Protein AF-A0A961X8B5-F1 (afdb_monomer_lite)

Sequence (87 aa):
FVSTMFGSAIDTVIFFGIAFAPVFAG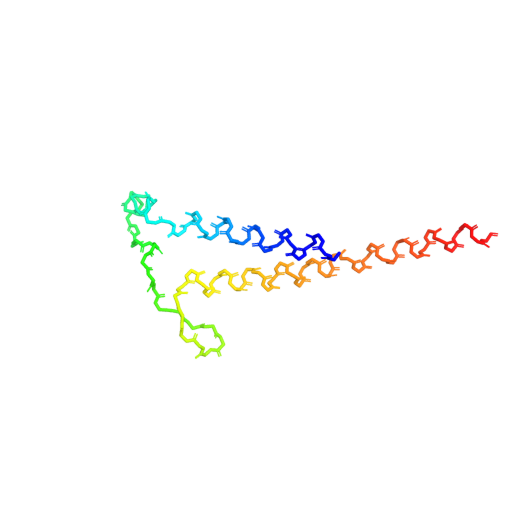IDAAFGMEDGSLGFPASLFGVEMPLYASLALGDFMVKIMIGVAALLPYAGFLKWTDNLKTA

Radius of gyration: 19.43 Å; chains: 1; bounding box: 44×28×55 Å

Structure (mmCIF, N/CA/C/O backbone):
data_AF-A0A961X8B5-F1
#
_entry.id   AF-A0A961X8B5-F1
#
loop_
_atom_site.group_PDB
_atom_site.id
_atom_site.type_symbol
_atom_site.label_atom_id
_atom_site.label_alt_id
_atom_site.label_comp_id
_atom_site.label_asym_id
_atom_site.label_entity_id
_atom_site.label_seq_id
_atom_site.pdbx_PDB_ins_code
_atom_site.Cartn_x
_atom_site.Cartn_y
_atom_site.Cartn_z
_atom_site.occupancy
_atom_site.B_iso_or_equiv
_atom_site.auth_seq_id
_atom_site.auth_comp_id
_atom_site.auth_asym_id
_atom_site.auth_atom_id
_atom_site.pdbx_PDB_model_num
ATOM 1 N N . PHE A 1 1 ? -12.623 -2.596 9.667 1.00 81.25 1 PHE A N 1
ATOM 2 C CA . PHE A 1 1 ? -11.906 -3.806 9.212 1.00 81.25 1 PHE A CA 1
ATOM 3 C C . PHE A 1 1 ? -12.176 -4.111 7.744 1.00 81.25 1 PHE A C 1
ATOM 5 O O . PHE A 1 1 ? -11.239 -4.042 6.966 1.00 81.25 1 PHE A O 1
ATOM 12 N N . VAL A 1 2 ? -13.427 -4.374 7.331 1.00 89.38 2 VAL A N 1
ATOM 13 C CA . VAL A 1 2 ? -13.753 -4.658 5.913 1.00 89.38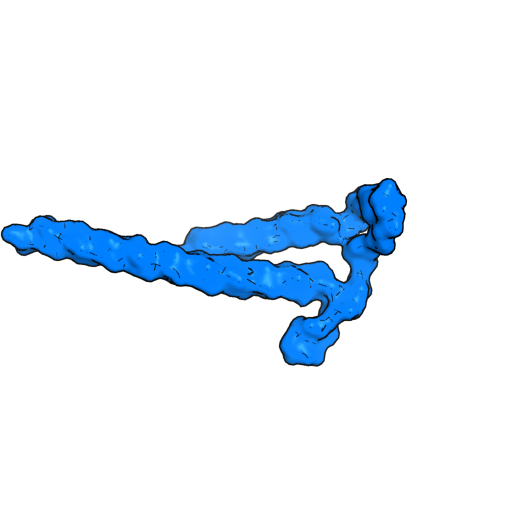 2 VAL A CA 1
ATOM 14 C C . VAL A 1 2 ? -13.280 -3.533 4.981 1.00 89.38 2 VAL A C 1
ATOM 16 O O . VAL A 1 2 ? -12.551 -3.793 4.032 1.00 89.38 2 VAL A O 1
ATOM 19 N N . SER A 1 3 ? -13.590 -2.274 5.305 1.00 89.44 3 SER A N 1
ATOM 20 C CA . SER A 1 3 ? -13.102 -1.109 4.551 1.00 89.44 3 SER A CA 1
ATOM 21 C C . SER A 1 3 ? -11.573 -1.013 4.499 1.00 89.44 3 SER A C 1
ATOM 23 O O . SER A 1 3 ? -11.023 -0.685 3.457 1.00 89.44 3 SER A O 1
ATOM 25 N N . THR A 1 4 ? -10.883 -1.341 5.595 1.00 89.62 4 THR A N 1
ATOM 26 C CA . THR A 1 4 ? -9.414 -1.370 5.679 1.00 89.62 4 THR A CA 1
ATOM 27 C C . THR A 1 4 ? -8.818 -2.407 4.729 1.00 89.62 4 THR A C 1
ATOM 29 O O . THR A 1 4 ? -7.861 -2.105 4.027 1.00 89.62 4 THR A O 1
ATOM 32 N N . MET A 1 5 ? -9.403 -3.608 4.663 1.00 92.00 5 MET A N 1
ATOM 33 C CA . MET A 1 5 ? -8.944 -4.670 3.761 1.00 92.00 5 MET A CA 1
ATOM 34 C C . MET A 1 5 ? -9.127 -4.288 2.292 1.00 92.00 5 MET A C 1
ATOM 36 O O . MET A 1 5 ? -8.177 -4.370 1.517 1.00 92.00 5 MET A O 1
ATOM 40 N N . PHE A 1 6 ? -10.326 -3.834 1.915 1.00 94.69 6 PHE A N 1
ATOM 41 C CA . PHE A 1 6 ? -10.607 -3.438 0.533 1.00 94.69 6 PHE A CA 1
ATOM 42 C C . PHE A 1 6 ? -9.818 -2.197 0.116 1.00 94.69 6 PHE A C 1
ATOM 44 O O . PHE A 1 6 ? -9.260 -2.183 -0.975 1.00 94.69 6 PHE A O 1
ATOM 51 N N . GLY A 1 7 ? -9.719 -1.190 0.986 1.00 93.31 7 GLY A N 1
ATOM 52 C CA . GLY A 1 7 ? -8.920 0.006 0.728 1.00 93.31 7 GLY A CA 1
ATOM 53 C C . GLY A 1 7 ? -7.446 -0.332 0.517 1.00 93.31 7 GLY A C 1
ATOM 54 O O . GLY A 1 7 ? -6.865 0.099 -0.469 1.00 93.31 7 GLY A O 1
ATOM 55 N N . SER A 1 8 ? -6.873 -1.180 1.378 1.00 93.88 8 SER A N 1
ATOM 56 C CA . SER A 1 8 ? -5.490 -1.648 1.234 1.00 93.88 8 SER A CA 1
ATOM 57 C C . SER A 1 8 ? -5.274 -2.438 -0.059 1.00 93.88 8 SER A C 1
ATOM 59 O O . SER A 1 8 ? -4.263 -2.242 -0.723 1.00 93.88 8 SER A O 1
ATOM 61 N N . ALA A 1 9 ? -6.206 -3.323 -0.428 1.00 94.06 9 ALA A N 1
ATOM 62 C CA . ALA A 1 9 ? -6.086 -4.128 -1.643 1.00 94.06 9 ALA A CA 1
ATOM 63 C C . ALA A 1 9 ? -6.165 -3.264 -2.910 1.00 94.06 9 ALA A C 1
ATOM 65 O O . ALA A 1 9 ? -5.337 -3.406 -3.807 1.00 94.06 9 ALA A O 1
ATOM 66 N N . ILE A 1 10 ? -7.142 -2.353 -2.967 1.00 96.19 10 ILE A N 1
ATOM 67 C CA . ILE A 1 10 ? -7.329 -1.439 -4.099 1.00 96.19 10 ILE A CA 1
ATOM 68 C C . ILE A 1 10 ? -6.121 -0.510 -4.237 1.00 96.19 10 ILE A C 1
ATOM 70 O O . ILE A 1 10 ? -5.608 -0.352 -5.342 1.00 96.19 10 ILE A O 1
ATOM 74 N N . ASP A 1 11 ? -5.641 0.059 -3.130 1.00 95.00 11 ASP A N 1
ATOM 75 C CA . ASP A 1 11 ? -4.480 0.950 -3.133 1.00 95.00 11 ASP A CA 1
ATOM 76 C C . ASP A 1 11 ? -3.222 0.237 -3.643 1.00 95.00 11 ASP A C 1
ATOM 78 O O . ASP A 1 11 ? -2.568 0.729 -4.557 1.00 95.00 11 ASP A O 1
ATOM 82 N N . THR A 1 12 ? -2.929 -0.970 -3.144 1.00 95.44 12 THR A N 1
ATOM 83 C CA . THR A 1 12 ? -1.775 -1.754 -3.612 1.00 95.44 12 THR A CA 1
ATOM 84 C C . THR A 1 12 ? -1.896 -2.122 -5.096 1.00 95.44 12 THR A C 1
ATOM 86 O O . THR A 1 12 ? -0.924 -1.961 -5.832 1.00 95.44 12 THR A O 1
ATOM 89 N N . VAL A 1 13 ? -3.066 -2.572 -5.571 1.00 94.44 13 VAL A N 1
ATOM 90 C CA . VAL A 1 13 ? -3.257 -2.939 -6.990 1.00 94.44 13 VAL A CA 1
ATOM 91 C C . VAL A 1 13 ? -3.095 -1.732 -7.908 1.00 94.44 13 VAL A C 1
ATOM 93 O O . VAL A 1 13 ? -2.420 -1.834 -8.930 1.00 94.44 13 VAL A O 1
ATOM 96 N N . ILE A 1 14 ? -3.695 -0.593 -7.558 1.00 95.12 14 ILE A N 1
ATOM 97 C CA . ILE A 1 14 ? -3.611 0.617 -8.383 1.00 95.12 14 ILE A CA 1
ATOM 98 C C . ILE A 1 14 ? -2.187 1.175 -8.358 1.00 95.12 14 ILE A C 1
ATOM 100 O O . ILE A 1 14 ? -1.638 1.477 -9.416 1.00 95.12 14 ILE A O 1
ATOM 104 N N . PHE A 1 15 ? -1.569 1.273 -7.180 1.00 94.12 15 PHE A N 1
ATOM 105 C CA . PHE A 1 15 ? -0.223 1.818 -7.034 1.00 94.12 15 PHE A CA 1
ATOM 106 C C . PHE A 1 15 ? 0.810 0.984 -7.795 1.00 94.12 15 PHE A C 1
ATOM 108 O O . PHE A 1 15 ? 1.491 1.515 -8.670 1.00 94.12 15 PHE A O 1
ATOM 115 N N . PHE A 1 16 ? 0.893 -0.324 -7.527 1.00 92.06 16 PHE A N 1
ATOM 116 C CA . PHE A 1 16 ? 1.863 -1.191 -8.204 1.00 92.06 16 PHE A CA 1
ATOM 117 C C . PHE A 1 16 ? 1.506 -1.431 -9.671 1.00 92.06 16 PHE A C 1
ATOM 119 O O . PHE A 1 16 ? 2.406 -1.549 -10.498 1.00 92.06 16 PHE A O 1
ATOM 126 N N . GLY A 1 17 ? 0.216 -1.446 -10.015 1.00 91.06 17 GLY A N 1
ATOM 127 C CA . GLY A 1 17 ? -0.230 -1.554 -11.401 1.00 91.06 17 GLY A CA 1
ATOM 128 C C . GLY A 1 17 ? 0.218 -0.371 -12.257 1.00 91.06 17 GLY A C 1
ATOM 129 O O . GLY A 1 17 ? 0.602 -0.572 -13.403 1.00 91.06 17 GLY A O 1
ATOM 130 N N . ILE A 1 18 ? 0.212 0.846 -11.705 1.00 91.00 18 ILE A N 1
ATOM 131 C CA . ILE A 1 18 ? 0.680 2.047 -12.410 1.00 91.00 18 ILE A CA 1
ATOM 132 C C . ILE A 1 18 ? 2.207 2.161 -12.347 1.00 91.00 18 ILE A C 1
ATOM 134 O O . ILE A 1 18 ? 2.829 2.413 -13.375 1.00 91.00 18 ILE A O 1
ATOM 138 N N . ALA A 1 19 ? 2.813 1.951 -11.175 1.00 89.06 19 ALA A N 1
ATOM 139 C CA . ALA A 1 19 ? 4.253 2.127 -10.965 1.00 89.06 19 ALA A CA 1
ATOM 140 C C . ALA A 1 19 ? 5.115 1.184 -11.821 1.00 89.06 19 ALA A C 1
ATOM 142 O O . ALA A 1 19 ? 6.219 1.554 -12.197 1.00 89.06 19 ALA A O 1
ATOM 143 N N . PHE A 1 20 ? 4.601 -0.005 -12.148 1.00 87.81 20 PHE A N 1
ATOM 144 C CA . PHE A 1 20 ? 5.304 -1.013 -12.947 1.00 87.81 20 PHE A CA 1
ATOM 145 C C . PHE A 1 20 ? 4.707 -1.199 -14.351 1.00 87.81 20 PHE A C 1
ATOM 147 O O . PHE A 1 20 ? 5.027 -2.173 -15.039 1.00 87.81 20 PHE A O 1
ATOM 154 N N . ALA A 1 21 ? 3.829 -0.294 -14.803 1.00 89.00 21 ALA A N 1
ATOM 155 C CA . ALA A 1 21 ? 3.233 -0.400 -16.132 1.00 89.00 21 ALA A CA 1
ATOM 156 C C . ALA A 1 21 ? 4.277 -0.140 -17.241 1.00 89.00 21 ALA A C 1
ATOM 158 O O . ALA A 1 21 ? 4.938 0.901 -17.215 1.00 89.00 21 ALA A O 1
ATOM 159 N N . PRO A 1 22 ? 4.343 -0.984 -18.292 1.00 84.50 22 PRO A N 1
ATOM 160 C CA . PRO A 1 22 ? 5.321 -0.839 -19.380 1.00 84.50 22 PRO A CA 1
ATOM 161 C C . PRO A 1 22 ? 5.235 0.497 -20.126 1.00 84.50 22 PRO A C 1
ATOM 163 O O . PRO A 1 22 ? 6.212 0.974 -20.693 1.00 84.50 22 PRO A O 1
ATOM 166 N N . VAL A 1 23 ? 4.057 1.130 -20.118 1.00 87.44 23 VAL A N 1
ATOM 167 C CA . VAL A 1 23 ? 3.826 2.445 -20.739 1.00 87.44 23 VAL A CA 1
ATOM 168 C C . VAL A 1 23 ? 4.701 3.535 -20.103 1.00 87.44 23 VAL A C 1
ATOM 170 O O . VAL A 1 23 ? 5.043 4.507 -20.773 1.00 87.44 23 VAL A O 1
ATOM 173 N N . PHE A 1 24 ? 5.097 3.365 -18.839 1.00 83.88 24 PHE A N 1
ATOM 174 C CA . PHE A 1 24 ? 5.935 4.314 -18.107 1.00 83.88 24 PHE A CA 1
ATOM 175 C C . PHE A 1 24 ? 7.428 3.956 -18.100 1.00 83.88 24 PHE A C 1
ATOM 177 O O . PHE A 1 24 ? 8.205 4.722 -17.538 1.00 83.88 24 PHE A O 1
ATOM 184 N N . ALA A 1 25 ? 7.862 2.898 -18.795 1.00 80.69 25 ALA A N 1
ATOM 185 C CA . ALA A 1 25 ? 9.278 2.505 -18.882 1.00 80.69 25 ALA A CA 1
ATOM 186 C C . ALA A 1 25 ? 10.197 3.629 -19.415 1.00 80.69 25 ALA A C 1
ATOM 188 O O . ALA A 1 25 ? 11.375 3.720 -19.074 1.00 80.69 25 ALA A O 1
ATOM 189 N N . GLY A 1 26 ? 9.651 4.547 -20.223 1.00 79.88 26 GLY A N 1
ATOM 190 C CA . GLY A 1 26 ? 10.378 5.730 -20.694 1.00 79.88 26 GLY A CA 1
ATOM 191 C C . GLY A 1 26 ? 10.795 6.701 -19.579 1.00 79.88 26 GLY A C 1
ATOM 192 O O . GLY A 1 26 ? 11.740 7.465 -19.775 1.00 79.88 26 GLY A O 1
ATOM 193 N N . ILE A 1 27 ? 10.127 6.673 -18.418 1.00 85.12 27 ILE A N 1
ATOM 194 C CA . ILE A 1 27 ? 10.505 7.472 -17.243 1.00 85.12 27 ILE A CA 1
ATOM 195 C C . ILE A 1 27 ? 11.802 6.924 -16.644 1.00 85.12 27 ILE A C 1
ATOM 197 O O . ILE A 1 27 ? 12.719 7.704 -16.398 1.00 85.12 27 ILE A O 1
ATOM 201 N N . ASP A 1 28 ? 11.925 5.605 -16.494 1.00 82.25 28 ASP A N 1
ATOM 202 C CA . ASP A 1 28 ? 13.139 4.974 -15.961 1.00 82.25 28 ASP A CA 1
ATOM 203 C C . ASP A 1 28 ? 14.349 5.279 -16.852 1.00 82.25 28 ASP A C 1
ATOM 205 O O . ASP A 1 28 ? 15.391 5.731 -16.367 1.00 82.25 28 ASP A O 1
ATOM 209 N N . ALA A 1 29 ? 14.165 5.185 -18.174 1.00 81.75 29 ALA A N 1
ATOM 210 C CA . ALA A 1 29 ? 15.185 5.559 -19.152 1.00 81.75 29 ALA A CA 1
ATOM 211 C C . ALA A 1 29 ? 15.581 7.047 -19.070 1.00 81.75 29 ALA A C 1
ATOM 213 O O . ALA A 1 29 ? 16.758 7.379 -19.221 1.00 81.75 29 ALA A O 1
ATOM 214 N N . ALA A 1 30 ? 14.632 7.952 -18.798 1.00 86.69 30 ALA A N 1
ATOM 215 C CA . ALA A 1 30 ? 14.911 9.384 -18.650 1.00 86.69 30 ALA A CA 1
ATOM 216 C C . ALA A 1 30 ? 15.775 9.704 -17.416 1.00 86.69 30 ALA A C 1
ATOM 218 O O . ALA A 1 30 ? 16.544 10.666 -17.441 1.00 86.69 30 ALA A O 1
ATOM 219 N N . PHE A 1 31 ? 15.684 8.889 -16.362 1.00 85.19 31 PHE A N 1
ATOM 220 C CA . PHE A 1 31 ? 16.527 8.988 -15.166 1.00 85.19 31 PHE A CA 1
ATOM 221 C C . PHE A 1 31 ? 17.787 8.108 -15.231 1.00 85.19 31 PHE A C 1
ATOM 223 O O . PHE A 1 31 ? 18.564 8.086 -14.276 1.00 85.19 31 PHE A O 1
ATOM 230 N N . GLY A 1 32 ? 18.020 7.412 -16.350 1.00 81.56 32 GLY A N 1
ATOM 231 C CA . GLY A 1 32 ? 19.160 6.509 -16.525 1.00 81.56 32 GLY A CA 1
ATOM 232 C C . GLY A 1 32 ? 19.092 5.253 -15.651 1.00 81.56 32 GLY A C 1
ATOM 233 O O . GLY A 1 32 ? 20.130 4.648 -15.386 1.00 81.56 32 GLY A O 1
ATOM 234 N N . MET A 1 33 ? 17.898 4.883 -15.181 1.00 81.12 33 MET A N 1
ATOM 235 C CA . MET A 1 33 ? 17.661 3.646 -14.441 1.00 81.12 33 MET A CA 1
ATOM 236 C C . MET A 1 33 ? 17.291 2.509 -15.398 1.00 81.12 33 MET A C 1
ATOM 238 O O . MET A 1 33 ? 16.841 2.741 -16.521 1.00 81.12 33 MET A O 1
ATOM 242 N N . GLU A 1 34 ? 17.507 1.268 -14.959 1.00 77.25 34 GLU A N 1
ATOM 243 C CA . GLU A 1 34 ? 17.001 0.103 -15.684 1.00 77.25 34 GLU A CA 1
ATOM 244 C C . GLU A 1 34 ? 15.468 0.091 -15.664 1.00 77.25 34 GLU A C 1
ATOM 246 O O . GLU A 1 34 ? 14.856 0.582 -14.717 1.00 77.25 34 GLU A O 1
ATOM 251 N N . ASP A 1 35 ? 14.861 -0.471 -16.712 1.00 74.94 35 ASP A N 1
ATOM 252 C CA . ASP A 1 35 ? 13.407 -0.556 -16.856 1.00 74.94 35 ASP A CA 1
ATOM 253 C C . ASP A 1 35 ? 12.807 -1.380 -15.709 1.00 74.94 35 ASP A C 1
ATOM 255 O O . ASP A 1 35 ? 12.901 -2.612 -15.680 1.00 74.94 35 ASP A O 1
ATOM 259 N N . GLY A 1 36 ? 12.186 -0.681 -14.760 1.00 67.44 36 GLY A N 1
ATOM 260 C CA . GLY A 1 36 ? 11.572 -1.260 -13.577 1.00 67.44 36 GLY A CA 1
ATOM 261 C C . GLY A 1 36 ? 10.355 -2.114 -13.908 1.00 67.44 36 GLY A C 1
ATOM 262 O O . GLY A 1 36 ? 10.002 -2.978 -13.107 1.00 67.44 36 GLY A O 1
ATOM 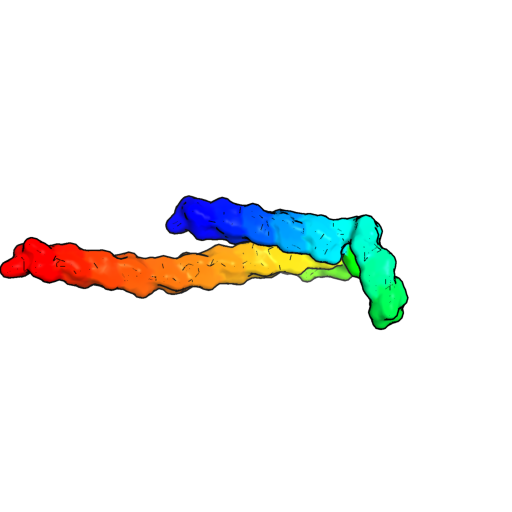263 N N . SER A 1 37 ? 9.741 -1.931 -15.086 1.00 69.31 37 SER A N 1
ATOM 264 C CA . SER A 1 37 ? 8.626 -2.757 -15.568 1.00 69.31 37 SER A CA 1
ATOM 265 C C . SER A 1 37 ? 9.062 -4.190 -15.894 1.00 69.31 37 SER A C 1
ATOM 267 O O . SER A 1 37 ? 8.243 -5.117 -15.872 1.00 69.31 37 SER A O 1
ATOM 269 N N . LEU A 1 38 ? 10.356 -4.409 -16.151 1.00 69.50 38 LEU A N 1
ATOM 270 C CA . LEU A 1 38 ? 10.903 -5.748 -16.325 1.00 69.50 38 LEU A CA 1
ATOM 271 C C . LEU A 1 38 ? 10.943 -6.477 -14.979 1.00 69.50 38 LEU A C 1
ATOM 273 O O . LEU A 1 38 ? 11.351 -5.951 -13.945 1.00 69.50 38 LEU A O 1
ATOM 277 N N . GLY A 1 39 ? 10.493 -7.732 -14.987 1.00 68.00 39 GLY A N 1
ATOM 278 C CA . GLY A 1 39 ? 10.446 -8.564 -13.790 1.00 68.00 39 GLY A CA 1
ATOM 279 C C . GLY A 1 39 ? 11.844 -8.938 -13.310 1.00 68.00 39 GLY A C 1
ATOM 280 O O . GLY A 1 39 ? 12.332 -10.015 -13.645 1.00 68.00 39 GLY A O 1
ATOM 281 N N . PHE A 1 40 ? 12.471 -8.088 -12.497 1.00 75.44 40 PHE A N 1
ATOM 282 C CA . PHE A 1 40 ? 13.672 -8.471 -11.761 1.00 75.44 40 PHE A CA 1
ATOM 283 C C . PHE A 1 40 ? 13.335 -9.634 -10.819 1.00 75.44 40 PHE A C 1
ATOM 285 O O . PHE A 1 40 ? 12.299 -9.587 -10.146 1.00 75.44 40 PHE A O 1
ATOM 292 N N . PRO A 1 41 ? 14.160 -10.688 -10.760 1.00 77.06 41 PRO A N 1
ATOM 293 C CA . PRO A 1 41 ? 13.914 -11.793 -9.849 1.00 77.06 41 PRO A CA 1
ATOM 294 C C . PRO A 1 41 ? 14.077 -11.313 -8.403 1.00 77.06 41 PRO A C 1
ATOM 296 O O . PRO A 1 41 ? 15.119 -10.780 -8.022 1.00 77.06 41 PRO A O 1
ATOM 299 N N . ALA A 1 42 ? 13.040 -11.506 -7.593 1.00 82.44 42 ALA A N 1
ATOM 300 C CA . ALA A 1 42 ? 13.055 -11.257 -6.158 1.00 82.44 42 ALA A CA 1
ATOM 301 C C . ALA A 1 42 ? 12.581 -12.504 -5.410 1.00 82.44 42 ALA A C 1
ATOM 303 O O . ALA A 1 42 ? 11.849 -13.332 -5.948 1.00 82.44 42 ALA A O 1
ATOM 304 N N . SER A 1 43 ? 12.984 -12.634 -4.148 1.00 84.12 43 SER A N 1
ATOM 305 C CA . SER A 1 43 ? 12.512 -13.708 -3.280 1.00 84.12 43 SER A CA 1
ATOM 306 C C . SER A 1 43 ? 11.688 -13.132 -2.139 1.00 84.12 43 SER A C 1
ATOM 308 O O . SER A 1 43 ? 12.183 -12.306 -1.370 1.00 84.12 43 SER A O 1
ATOM 310 N N . LEU A 1 44 ? 10.447 -13.597 -2.003 1.00 83.38 44 LEU A N 1
ATOM 311 C CA . LEU A 1 44 ? 9.616 -13.325 -0.835 1.00 83.38 44 LEU A CA 1
ATOM 312 C C . LEU A 1 44 ? 9.476 -14.620 -0.036 1.00 83.38 44 LEU A C 1
ATOM 314 O O . LEU A 1 44 ? 8.926 -15.602 -0.528 1.00 83.38 44 LEU A O 1
ATOM 318 N N . PHE A 1 45 ? 9.995 -14.638 1.194 1.00 84.50 45 PHE A N 1
ATOM 319 C CA . PHE A 1 45 ? 9.999 -15.827 2.062 1.00 84.50 45 PHE A CA 1
ATOM 320 C C . PHE A 1 45 ? 10.583 -17.096 1.401 1.00 84.50 45 PHE A C 1
ATOM 322 O O . PHE A 1 45 ? 10.153 -18.207 1.701 1.00 84.50 45 PHE A O 1
ATOM 329 N N . GLY A 1 46 ? 11.560 -16.947 0.500 1.00 82.44 46 GLY A N 1
ATOM 330 C CA . GLY A 1 46 ? 12.178 -18.068 -0.220 1.00 82.44 46 GLY A CA 1
ATOM 331 C C . GLY A 1 46 ? 11.456 -18.477 -1.509 1.00 82.44 46 GLY A C 1
ATOM 332 O O . GLY A 1 46 ? 11.955 -19.343 -2.220 1.00 82.44 46 GLY A O 1
ATOM 333 N N . VAL A 1 47 ? 10.324 -17.850 -1.845 1.00 86.00 47 VAL A N 1
ATOM 334 C CA . VAL A 1 47 ? 9.622 -18.053 -3.121 1.00 86.00 47 VAL A CA 1
ATOM 335 C C . VAL A 1 47 ? 10.106 -17.017 -4.129 1.00 86.00 47 VAL A C 1
ATOM 337 O O . VAL A 1 47 ? 9.975 -15.817 -3.890 1.00 86.00 47 VAL A O 1
ATOM 340 N N . GLU A 1 48 ? 10.660 -17.475 -5.251 1.00 87.06 48 GLU A N 1
ATOM 341 C CA . GLU A 1 48 ? 11.034 -16.594 -6.359 1.00 87.06 48 GLU A CA 1
ATOM 342 C C . GLU A 1 48 ? 9.790 -16.048 -7.068 1.00 87.06 48 GLU A C 1
ATOM 344 O O . GLU A 1 48 ? 8.884 -16.792 -7.448 1.00 87.06 48 GLU A O 1
ATOM 349 N N . MET A 1 49 ? 9.743 -14.731 -7.237 1.00 87.88 49 MET A N 1
ATOM 350 C CA . MET A 1 49 ? 8.675 -14.020 -7.929 1.00 87.88 49 MET A CA 1
ATOM 351 C C . MET A 1 49 ? 9.208 -12.721 -8.552 1.00 87.88 49 MET A C 1
ATOM 353 O O . MET A 1 49 ? 10.302 -12.270 -8.205 1.00 87.88 49 MET A O 1
ATOM 357 N N . PRO A 1 50 ? 8.451 -12.078 -9.456 1.00 88.69 50 PRO A N 1
ATOM 358 C CA . PRO A 1 50 ? 8.820 -10.763 -9.963 1.00 88.69 50 PRO A CA 1
ATOM 359 C C . PRO A 1 50 ? 8.939 -9.728 -8.833 1.00 88.69 50 PRO A C 1
ATOM 361 O O . PRO A 1 50 ? 8.123 -9.715 -7.907 1.00 88.69 50 PRO A O 1
ATOM 364 N N . LEU A 1 51 ? 9.911 -8.820 -8.939 1.00 87.56 51 LEU A N 1
ATOM 365 C CA . LEU A 1 51 ? 10.189 -7.768 -7.955 1.00 87.56 51 LEU A CA 1
ATOM 366 C C . LEU A 1 51 ? 8.938 -6.975 -7.571 1.00 87.56 51 LEU A C 1
ATOM 368 O O . LEU A 1 51 ? 8.655 -6.818 -6.384 1.00 87.56 51 LEU A O 1
ATOM 372 N N . TYR A 1 52 ? 8.154 -6.536 -8.557 1.00 88.00 52 TYR A N 1
ATOM 373 C CA . TYR A 1 52 ? 6.929 -5.775 -8.312 1.00 88.00 52 TYR A CA 1
ATOM 374 C C . TYR A 1 52 ? 5.914 -6.557 -7.470 1.00 88.00 52 TYR A C 1
ATOM 376 O O . TYR A 1 52 ? 5.266 -5.982 -6.601 1.00 88.00 52 TYR A O 1
ATOM 384 N N . ALA A 1 53 ? 5.798 -7.871 -7.684 1.00 88.62 53 ALA A N 1
ATOM 385 C CA . ALA A 1 53 ? 4.869 -8.723 -6.949 1.00 88.62 53 ALA A CA 1
ATOM 386 C C . ALA A 1 53 ? 5.340 -8.925 -5.503 1.00 88.62 53 ALA A C 1
ATOM 388 O O . ALA A 1 53 ? 4.533 -8.857 -4.575 1.00 88.62 53 ALA A O 1
ATOM 389 N N . SER A 1 54 ? 6.652 -9.093 -5.308 1.00 91.31 54 SER A N 1
ATOM 390 C CA . SER A 1 54 ? 7.264 -9.185 -3.978 1.00 91.31 54 SER A CA 1
ATOM 391 C C . SER A 1 54 ? 7.048 -7.904 -3.175 1.00 91.31 54 SER A C 1
ATOM 393 O O . SER A 1 54 ? 6.647 -7.955 -2.011 1.00 91.31 54 SER A O 1
ATOM 395 N N . LEU A 1 55 ? 7.282 -6.748 -3.799 1.00 91.38 55 LEU A N 1
ATOM 396 C CA . LEU A 1 55 ? 7.080 -5.444 -3.172 1.00 91.38 55 LEU A CA 1
ATOM 397 C C . LEU A 1 55 ? 5.597 -5.173 -2.884 1.00 91.38 55 LEU A C 1
ATOM 399 O O . LEU A 1 55 ? 5.277 -4.730 -1.783 1.00 91.38 55 LEU A O 1
ATOM 403 N N . ALA A 1 56 ? 4.697 -5.499 -3.817 1.00 92.69 56 ALA A N 1
ATOM 404 C CA . ALA A 1 56 ? 3.252 -5.344 -3.638 1.00 92.69 56 ALA A CA 1
ATOM 405 C C . ALA A 1 56 ? 2.722 -6.176 -2.465 1.00 92.69 56 ALA A C 1
ATO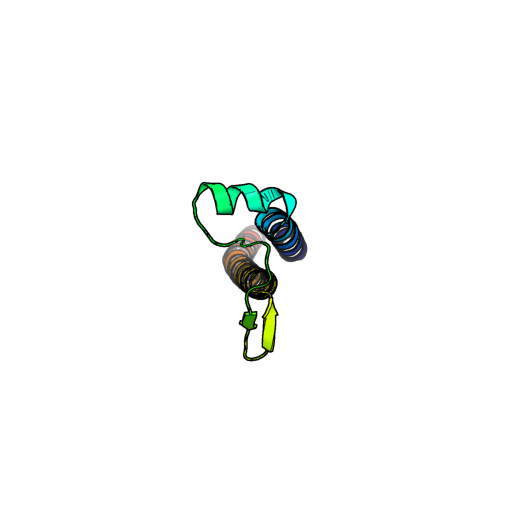M 407 O O . ALA A 1 56 ? 1.946 -5.682 -1.647 1.00 92.69 56 ALA A O 1
ATOM 408 N N . LEU A 1 57 ? 3.171 -7.429 -2.346 1.00 92.31 57 LEU A N 1
ATOM 409 C CA . LEU A 1 57 ? 2.825 -8.281 -1.209 1.00 92.31 57 LEU A CA 1
ATOM 410 C C . LEU A 1 57 ? 3.388 -7.731 0.104 1.00 92.31 57 LEU A C 1
ATOM 412 O O . LEU A 1 57 ? 2.666 -7.699 1.100 1.00 92.31 57 LEU A O 1
ATOM 416 N N . GLY A 1 58 ? 4.642 -7.273 0.109 1.00 92.44 58 GLY A N 1
ATOM 417 C CA . GLY A 1 58 ? 5.255 -6.651 1.284 1.00 92.44 58 GLY A CA 1
ATOM 418 C C . GLY A 1 58 ? 4.480 -5.421 1.767 1.00 92.44 58 GLY A C 1
ATOM 419 O O . GLY A 1 58 ? 4.113 -5.340 2.940 1.00 92.44 58 GLY A O 1
ATOM 420 N N . ASP A 1 59 ? 4.163 -4.504 0.854 1.00 94.12 59 ASP A N 1
ATOM 421 C CA . ASP A 1 59 ? 3.366 -3.302 1.117 1.00 94.12 59 ASP A CA 1
ATOM 422 C C . ASP A 1 59 ? 1.965 -3.642 1.657 1.00 94.12 59 ASP A C 1
ATOM 424 O O . ASP A 1 59 ? 1.546 -3.110 2.689 1.00 94.12 59 ASP A O 1
ATOM 428 N N . PHE A 1 60 ? 1.270 -4.596 1.032 1.00 94.31 60 PHE A N 1
ATOM 429 C CA . PHE A 1 60 ? -0.056 -5.032 1.473 1.00 94.31 60 PHE A CA 1
ATOM 430 C C . PHE A 1 60 ? -0.048 -5.608 2.898 1.00 94.31 60 PHE A C 1
ATOM 432 O O . PHE A 1 60 ? -0.916 -5.276 3.712 1.00 94.31 60 PHE A O 1
ATOM 439 N N . MET A 1 61 ? 0.948 -6.436 3.234 1.00 93.44 61 MET A N 1
ATOM 440 C CA . MET A 1 61 ? 1.084 -7.013 4.578 1.00 93.44 61 MET A CA 1
ATOM 441 C C . MET A 1 61 ? 1.299 -5.929 5.635 1.00 93.44 61 MET A C 1
ATOM 443 O O . MET A 1 61 ? 0.644 -5.939 6.682 1.00 93.44 61 MET A O 1
ATOM 447 N N . VAL A 1 62 ? 2.170 -4.960 5.344 1.00 94.31 62 VAL A N 1
ATOM 448 C CA . VAL A 1 62 ? 2.442 -3.834 6.245 1.00 94.31 62 VAL A CA 1
ATOM 449 C C . VAL A 1 62 ? 1.195 -2.961 6.417 1.00 94.31 62 VAL A C 1
ATOM 451 O O . VAL A 1 62 ? 0.845 -2.621 7.549 1.00 94.31 62 VAL A O 1
ATOM 454 N N . LYS A 1 63 ? 0.460 -2.660 5.339 1.00 93.56 63 LYS A N 1
ATOM 455 C CA . LYS A 1 63 ? -0.796 -1.891 5.407 1.00 93.56 63 LYS A CA 1
ATOM 456 C C . LYS A 1 63 ? -1.859 -2.565 6.264 1.00 93.56 63 LYS A C 1
ATOM 458 O O . LYS A 1 63 ? -2.514 -1.888 7.057 1.00 93.56 63 LYS A O 1
ATOM 463 N N . ILE A 1 64 ? -2.015 -3.886 6.161 1.00 92.94 64 ILE A N 1
ATOM 464 C CA . ILE A 1 64 ? -2.946 -4.623 7.026 1.00 92.94 64 ILE A CA 1
ATOM 465 C C . ILE A 1 64 ? -2.494 -4.551 8.484 1.00 92.94 64 ILE A C 1
ATOM 467 O O . ILE A 1 64 ? -3.319 -4.247 9.348 1.00 92.94 64 ILE A O 1
ATOM 471 N N . MET A 1 65 ? -1.211 -4.801 8.770 1.00 93.56 65 MET A N 1
ATOM 472 C CA . MET A 1 65 ? -0.684 -4.743 10.139 1.00 93.56 65 MET A CA 1
ATOM 473 C C . MET A 1 65 ? -0.905 -3.366 10.769 1.00 93.56 65 MET A C 1
ATOM 475 O O . MET A 1 65 ? -1.437 -3.276 11.878 1.00 93.56 65 MET A O 1
ATOM 479 N N . ILE A 1 66 ? -0.567 -2.297 10.045 1.00 93.50 66 ILE A N 1
ATOM 480 C CA . ILE A 1 66 ? -0.776 -0.918 10.499 1.00 93.50 66 ILE A CA 1
ATOM 481 C C . ILE A 1 66 ? -2.269 -0.623 10.649 1.00 93.50 66 ILE A C 1
ATOM 483 O O . ILE A 1 66 ? -2.681 -0.051 11.656 1.00 93.50 66 ILE A O 1
ATOM 487 N N . GLY A 1 67 ? -3.097 -1.050 9.693 1.00 91.88 67 GLY A N 1
ATOM 488 C CA . GLY A 1 67 ? -4.544 -0.865 9.745 1.00 91.88 67 GLY A CA 1
ATOM 489 C C . GLY A 1 67 ? -5.172 -1.506 10.983 1.00 91.88 67 GLY A C 1
ATOM 490 O O . GLY A 1 67 ? -5.966 -0.867 11.673 1.00 91.88 67 GLY A O 1
ATOM 491 N N . VAL A 1 68 ? -4.783 -2.741 11.308 1.00 91.00 68 VAL A N 1
ATOM 492 C CA . VAL A 1 68 ? -5.228 -3.443 12.523 1.00 91.00 68 VAL A CA 1
ATOM 4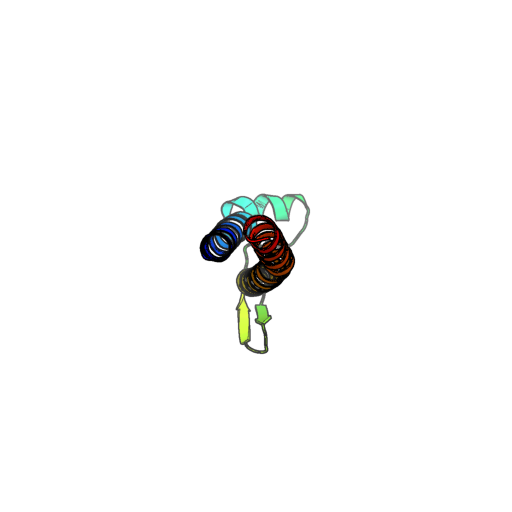93 C C . VAL A 1 68 ? -4.708 -2.751 13.782 1.00 91.00 68 VAL A C 1
ATOM 495 O O . VAL A 1 68 ? -5.490 -2.515 14.703 1.00 91.00 68 VAL A O 1
ATOM 498 N N . ALA A 1 69 ? -3.427 -2.375 13.822 1.00 92.00 69 ALA A N 1
ATOM 499 C CA . ALA A 1 69 ? -2.846 -1.666 14.962 1.00 92.00 69 ALA A CA 1
ATOM 500 C C . ALA A 1 69 ? -3.562 -0.330 15.232 1.00 92.00 69 ALA A C 1
ATOM 502 O O . ALA A 1 69 ? -3.863 -0.010 16.382 1.00 92.00 69 ALA A O 1
ATOM 503 N N . ALA A 1 70 ? -3.916 0.409 14.178 1.00 90.69 70 ALA A N 1
ATOM 504 C CA . ALA A 1 70 ? -4.652 1.669 14.267 1.00 90.69 70 ALA A CA 1
ATOM 505 C C . ALA A 1 70 ? -6.114 1.498 14.729 1.00 90.69 70 ALA A C 1
ATOM 507 O O . ALA A 1 70 ? -6.694 2.420 15.300 1.00 90.69 70 ALA A O 1
ATOM 508 N N . LEU A 1 71 ? -6.716 0.320 14.529 1.00 89.56 71 LEU A N 1
ATOM 509 C CA . LEU A 1 71 ? -8.080 0.004 14.976 1.00 89.56 71 LEU A CA 1
ATOM 510 C C . LEU A 1 71 ? -8.177 -0.264 16.491 1.00 89.56 71 LEU A C 1
ATOM 512 O O . LEU A 1 71 ? -9.244 -0.053 17.073 1.00 89.56 71 LEU A O 1
ATOM 516 N N . LEU A 1 72 ? -7.086 -0.684 17.143 1.00 89.94 72 LEU A N 1
ATOM 517 C CA . LEU A 1 72 ? -7.049 -0.961 18.587 1.00 89.94 72 LEU A CA 1
ATOM 518 C C . LEU A 1 72 ? -7.445 0.246 19.467 1.00 89.94 72 LEU A C 1
ATOM 520 O O . LEU A 1 72 ? -8.349 0.091 20.294 1.00 89.94 72 LEU A O 1
ATOM 524 N N . PRO A 1 73 ? -6.853 1.451 19.313 1.00 88.31 73 PRO A N 1
ATOM 525 C CA . PRO A 1 73 ? -7.235 2.607 20.126 1.00 88.31 73 PRO A CA 1
ATOM 526 C C . PRO A 1 73 ? -8.673 3.065 19.855 1.00 88.31 73 PRO A C 1
ATOM 528 O O . PRO A 1 73 ? -9.366 3.474 20.785 1.00 88.31 73 PRO A O 1
ATOM 531 N N . TYR A 1 74 ? -9.155 2.944 18.613 1.00 87.19 74 TYR A N 1
ATOM 532 C CA . TYR A 1 74 ? -10.534 3.293 18.261 1.00 87.19 74 TYR A CA 1
ATOM 533 C C . TYR A 1 74 ? -11.552 2.410 18.997 1.00 87.19 74 TYR A C 1
ATOM 535 O O . TYR A 1 74 ? -12.519 2.915 19.569 1.00 87.19 74 TYR A O 1
ATOM 543 N N . ALA A 1 75 ? -11.298 1.099 19.055 1.00 84.56 75 ALA A N 1
ATOM 544 C CA . ALA A 1 75 ? -12.130 0.167 19.815 1.00 84.56 75 ALA A CA 1
ATOM 545 C C . ALA A 1 75 ? -12.119 0.474 21.324 1.00 84.56 75 ALA A C 1
ATOM 547 O O . ALA A 1 75 ? -13.163 0.415 21.977 1.00 84.56 75 ALA A O 1
ATOM 548 N N . GLY A 1 76 ? -10.957 0.847 21.874 1.00 89.75 76 GLY A N 1
ATOM 549 C CA . GLY A 1 76 ? -10.836 1.277 23.270 1.00 89.75 76 GLY A CA 1
ATOM 550 C C . GLY A 1 76 ? -11.646 2.541 23.572 1.00 89.75 76 GLY A C 1
ATOM 551 O O . GLY A 1 76 ? -12.377 2.585 24.563 1.00 89.75 76 GLY A O 1
ATOM 552 N N . PHE A 1 77 ? -11.572 3.540 22.691 1.00 89.25 77 PHE A N 1
ATOM 553 C CA . PHE A 1 77 ? -12.282 4.810 22.848 1.00 89.25 77 PHE A CA 1
ATOM 554 C C . PHE A 1 77 ? -13.808 4.652 22.780 1.00 89.25 77 PHE A C 1
ATOM 556 O O . PHE A 1 77 ? -14.528 5.200 23.617 1.00 89.25 77 PHE A O 1
ATOM 563 N N . LEU A 1 78 ? -14.313 3.858 21.831 1.00 89.31 78 LEU A N 1
ATOM 564 C CA . LEU A 1 78 ? -15.743 3.533 21.737 1.00 89.31 78 LEU A CA 1
ATOM 565 C C . LEU A 1 78 ? -16.256 2.900 23.032 1.00 89.31 78 LEU A C 1
ATOM 567 O O . LEU A 1 78 ? -17.208 3.398 23.629 1.00 89.31 78 LEU A O 1
ATOM 571 N N . LYS A 1 79 ? -15.553 1.873 23.523 1.00 88.25 79 LYS A N 1
ATOM 572 C CA . LYS A 1 79 ? -15.927 1.169 24.753 1.00 88.25 79 LYS A CA 1
ATOM 573 C C . LYS A 1 79 ? -15.908 2.084 25.979 1.00 88.25 79 LYS A C 1
ATOM 575 O O . LYS A 1 79 ? -16.762 1.958 26.853 1.00 88.25 79 LYS A O 1
ATOM 580 N N . TRP A 1 80 ? -14.946 3.001 26.065 1.00 88.69 80 TRP A N 1
ATOM 581 C CA . TRP A 1 80 ? -14.910 4.005 27.130 1.00 88.69 80 TRP A CA 1
ATOM 582 C C . TRP A 1 80 ? -16.137 4.925 27.080 1.00 88.69 80 TRP A C 1
ATOM 584 O O . TRP A 1 80 ? -16.786 5.142 28.101 1.00 88.69 80 TRP A O 1
ATOM 594 N N . THR A 1 81 ? -16.499 5.389 25.883 1.00 89.44 81 THR A N 1
ATOM 595 C CA . THR A 1 81 ? -17.655 6.273 25.678 1.00 89.44 81 THR A CA 1
ATOM 596 C C . THR A 1 81 ? -18.976 5.577 26.022 1.00 89.44 81 THR A C 1
ATOM 598 O O . THR A 1 81 ? -19.871 6.202 26.588 1.00 89.44 81 THR A O 1
ATOM 601 N N . ASP A 1 82 ? -19.101 4.283 25.726 1.00 88.94 82 ASP A N 1
ATOM 602 C CA . ASP A 1 82 ? -20.297 3.504 26.062 1.00 88.94 82 ASP A CA 1
ATOM 603 C C . ASP A 1 82 ? -20.476 3.338 27.578 1.00 88.94 82 ASP A C 1
ATOM 605 O O . ASP A 1 82 ? -21.589 3.502 28.075 1.00 88.94 82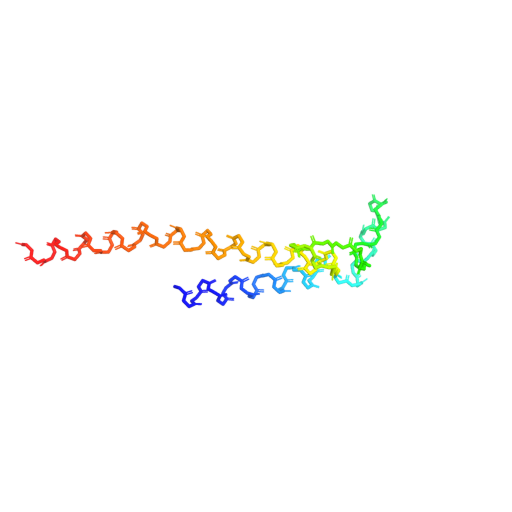 ASP A O 1
ATOM 609 N N . ASN A 1 83 ? -19.389 3.116 28.331 1.00 87.31 83 ASN A N 1
ATOM 610 C CA . ASN A 1 83 ? -19.445 3.023 29.798 1.00 87.31 83 ASN A CA 1
ATOM 611 C C . ASN A 1 83 ? -19.917 4.329 30.462 1.00 87.31 83 ASN A C 1
ATOM 613 O O . ASN A 1 83 ? -20.573 4.279 31.500 1.00 87.31 83 ASN A O 1
ATOM 617 N N . LEU A 1 84 ? -19.618 5.488 29.864 1.00 88.31 84 LEU A N 1
ATOM 618 C CA . LEU A 1 84 ? -20.074 6.791 30.365 1.00 88.31 84 LEU A CA 1
ATOM 619 C C . LEU A 1 84 ? -21.574 7.027 30.168 1.00 88.31 84 LEU A C 1
ATOM 621 O O . LEU A 1 84 ? -22.155 7.819 30.896 1.00 88.31 84 LEU A O 1
ATOM 625 N N . LYS A 1 85 ? -22.204 6.379 29.182 1.00 83.81 85 LYS A N 1
ATOM 626 C CA . LYS A 1 85 ? -23.650 6.520 28.932 1.00 83.81 85 LYS A CA 1
ATOM 627 C C . LYS A 1 85 ? -24.498 5.639 29.848 1.00 83.81 85 LYS A C 1
ATOM 629 O O . LYS A 1 85 ? -25.698 5.861 29.959 1.00 83.81 85 LYS A O 1
ATOM 634 N N . THR A 1 86 ? -23.890 4.612 30.434 1.00 81.00 86 THR A N 1
ATOM 635 C CA . THR A 1 86 ? -24.545 3.650 31.330 1.00 81.00 86 THR A CA 1
ATOM 636 C C . THR A 1 86 ? -24.379 3.975 32.817 1.00 81.00 86 THR A C 1
ATOM 638 O O . THR A 1 86 ? -24.984 3.286 33.635 1.00 81.00 86 THR A O 1
ATOM 641 N N . ALA A 1 87 ? -23.554 4.970 33.161 1.00 68.44 87 ALA A N 1
ATOM 642 C CA . ALA A 1 87 ? -23.324 5.466 34.521 1.00 68.44 87 ALA A CA 1
ATOM 643 C C . ALA A 1 87 ? -24.183 6.706 34.806 1.00 68.44 87 ALA A C 1
ATOM 645 O O . ALA A 1 87 ? -24.610 6.854 35.973 1.00 68.44 87 ALA A O 1
#

pLDDT: mean 87.19, std 6.68, range [67.44, 96.19]

Foldseek 3Di:
DVCLLVVLVVCLCVVLVVVLPPVCQVVCVVVVHHRLVDFDWDDDVNDTDGPSVSVSVVSSVVSVVVVVVVVVVVVVVVVVVVVVVVD

Secondary structure (DSSP, 8-state):
-HHHHHHHHHHHHHHHHHHT-GGGHHHHHHTT---TTS--EEEETTEEEEHHHHHHHHHHHHHHHHHHHHHHHHHHHHHHHHHHH--